Protein AF-Q8ZZK9-F1 (afdb_monomer_lite)

Organism: Pyrobaculum aerophilum (strain ATCC 51768 / DSM 7523 / JCM 9630 / CIP 104966 / NBRC 100827 / IM2) (NCBI:txid178306)

Secondary structure (DSSP, 8-state):
-PPPPGGGSS--HHHHHHHHHHHHHHHHTTHHHHHHHHH-GGGHHHHHHHHHHHHHHHHHHHHHHHHT----HHHHHHHHHHHHHHHTHHHHHHHHHHHHHHS-HHHHHHHHHHHHHHHHS--HHHHHHHHHHHGGGS--

Sequence (140 aa):
MSAKTPEETSEDVVARFADKARYVVHLEMAYDIVDELASSPERYIESIYKLSRLAAKVLNDVQKRLDEGGLSEEDQSTLEGVRRSLENWALAQEEFIKYLERINKEALRGEVKRFAALAVAPSYRAIRAKQIMERKGAGR

pLDDT: mean 88.79, std 16.37, range [35.16, 97.69]

Foldseek 3Di:
DDDDDPVPVPPPLLLLLLVLLLLLCLQVVLLVLLVVCLVCVVVVVVSVVVSLVSLVVSLVLLVVLLVVDPDDPVLNVLSVVSNVSSVCNVVSSVVVVVVLVPDDPVVSSVSSNVSSCSNNDDDPSSNSNNVSSVVVPPDD

Structure (mmCIF, N/CA/C/O backbone):
data_AF-Q8ZZK9-F1
#
_entry.id   AF-Q8ZZK9-F1
#
loop_
_atom_site.group_PDB
_atom_site.id
_atom_site.type_symbol
_atom_site.label_atom_id
_atom_site.label_alt_id
_atom_site.label_comp_id
_atom_site.label_asym_id
_atom_site.label_entity_id
_atom_site.label_seq_id
_atom_site.pdbx_PDB_ins_code
_atom_site.Cartn_x
_atom_site.Cartn_y
_atom_site.Cartn_z
_atom_site.occupancy
_atom_site.B_iso_or_equiv
_atom_site.auth_seq_id
_atom_site.auth_comp_id
_atom_site.auth_asym_id
_atom_site.auth_atom_id
_atom_site.pdbx_PDB_model_num
ATOM 1 N N . MET A 1 1 ? -32.098 24.094 -1.096 1.00 39.38 1 MET A N 1
ATOM 2 C CA . MET A 1 1 ? -30.657 24.077 -0.770 1.00 39.38 1 MET A CA 1
ATOM 3 C C . MET A 1 1 ? -30.476 23.117 0.393 1.00 39.38 1 MET A C 1
ATOM 5 O O . MET A 1 1 ? -30.664 23.523 1.531 1.00 39.38 1 MET A O 1
ATOM 9 N N . SER A 1 2 ? -30.254 21.829 0.114 1.00 39.03 2 SER A N 1
ATOM 10 C CA . SER A 1 2 ? -30.004 20.850 1.178 1.00 39.03 2 SER A CA 1
ATOM 11 C C . SER A 1 2 ? -28.579 21.023 1.676 1.00 39.03 2 SER A C 1
ATOM 13 O O . SER A 1 2 ? -27.639 20.994 0.883 1.00 39.03 2 SER A O 1
ATOM 15 N N . ALA A 1 3 ? -28.445 21.247 2.980 1.00 45.16 3 ALA A N 1
ATOM 16 C CA . ALA A 1 3 ? -27.168 21.220 3.666 1.00 45.16 3 ALA A CA 1
ATOM 17 C C . ALA A 1 3 ? -26.536 19.839 3.461 1.00 45.16 3 ALA A C 1
ATOM 19 O O . ALA A 1 3 ? -27.149 18.822 3.786 1.00 45.16 3 ALA A O 1
ATOM 20 N N . LYS A 1 4 ? -25.332 19.812 2.888 1.00 35.16 4 LYS A N 1
ATOM 21 C CA . LYS A 1 4 ? -24.521 18.600 2.814 1.00 35.16 4 LYS A CA 1
ATOM 22 C C . LYS A 1 4 ? -24.131 18.201 4.233 1.00 35.16 4 LYS A C 1
ATOM 24 O O . LYS A 1 4 ? -23.620 19.033 4.986 1.00 35.16 4 LYS A O 1
ATOM 29 N N . THR A 1 5 ? -24.395 16.955 4.606 1.00 38.81 5 THR A N 1
ATOM 30 C CA . THR A 1 5 ? -23.845 16.352 5.822 1.00 38.81 5 THR A CA 1
ATOM 31 C C . THR A 1 5 ? -22.310 16.388 5.756 1.00 38.81 5 THR A C 1
ATOM 33 O O . THR A 1 5 ? -21.747 16.317 4.661 1.00 38.81 5 THR A O 1
ATOM 36 N N . PRO A 1 6 ? -21.598 16.469 6.897 1.00 44.94 6 PRO A N 1
ATOM 37 C CA . PRO A 1 6 ? -20.126 16.510 6.937 1.00 44.94 6 PRO A CA 1
ATOM 38 C C . PRO A 1 6 ? -19.426 15.315 6.255 1.00 44.94 6 PRO A C 1
ATOM 40 O O . PRO A 1 6 ? -18.219 15.352 6.028 1.00 44.94 6 PRO A O 1
ATOM 43 N N . GLU A 1 7 ? -20.181 14.262 5.933 1.00 44.31 7 GLU A N 1
ATOM 44 C CA . GLU A 1 7 ? -19.740 13.023 5.288 1.00 44.31 7 GLU A CA 1
ATOM 45 C C . GLU A 1 7 ? -19.293 13.202 3.825 1.00 44.31 7 GLU A C 1
ATOM 47 O O . GLU A 1 7 ? -18.438 12.452 3.368 1.00 44.31 7 GLU A O 1
ATOM 52 N N . GLU A 1 8 ? -19.789 14.203 3.087 1.00 37.81 8 GLU A N 1
ATOM 53 C CA . GLU A 1 8 ? -19.520 14.318 1.638 1.00 37.81 8 GLU A CA 1
ATOM 54 C C . GLU A 1 8 ? -18.177 14.976 1.262 1.00 37.81 8 GLU A C 1
ATOM 56 O O . GLU A 1 8 ? -17.765 14.904 0.106 1.00 37.81 8 GLU A O 1
ATOM 61 N N . THR A 1 9 ? -17.470 15.620 2.195 1.00 45.28 9 THR A N 1
ATOM 62 C CA . THR A 1 9 ? -16.160 16.262 1.920 1.00 45.28 9 THR A CA 1
ATOM 63 C C . THR A 1 9 ? -14.960 15.430 2.376 1.00 45.28 9 THR A C 1
ATOM 65 O O . THR A 1 9 ? -13.821 15.744 2.037 1.00 45.28 9 THR A O 1
ATOM 68 N N . SER A 1 10 ? -15.216 14.346 3.112 1.00 47.66 10 SER A N 1
ATOM 69 C CA . SER A 1 10 ? -14.264 13.282 3.420 1.00 47.66 10 SER A CA 1
ATOM 70 C C . SER A 1 10 ? -14.422 12.186 2.369 1.00 47.66 10 SER A C 1
ATOM 72 O O . SER A 1 10 ? -15.004 11.138 2.646 1.00 47.66 10 SER A O 1
ATOM 74 N N . GLU A 1 11 ? -13.892 12.401 1.162 1.00 54.03 11 GLU A N 1
ATOM 75 C CA . GLU A 1 11 ? -13.547 11.266 0.299 1.00 54.03 11 GLU A CA 1
ATOM 76 C C . GLU A 1 11 ? -12.870 10.205 1.176 1.00 54.03 11 GLU A C 1
ATOM 78 O O . GLU A 1 11 ? -12.003 10.514 1.993 1.00 54.03 11 GLU A O 1
ATOM 83 N N . ASP A 1 12 ? -13.352 8.983 1.079 1.00 86.31 12 ASP A N 1
ATOM 84 C CA . ASP A 1 12 ? -13.144 7.916 2.040 1.00 86.31 12 ASP A CA 1
ATOM 85 C C . ASP A 1 12 ? -11.645 7.662 2.346 1.00 86.31 12 ASP A C 1
ATOM 87 O O . ASP A 1 12 ? -10.929 7.034 1.561 1.00 86.31 12 ASP A O 1
ATOM 91 N N . VAL A 1 13 ? -11.150 8.194 3.478 1.00 93.62 13 VAL A N 1
ATOM 92 C CA . VAL A 1 13 ? -9.728 8.154 3.899 1.00 93.62 13 VAL A CA 1
ATOM 93 C C . VAL A 1 13 ? -9.197 6.720 3.879 1.00 93.62 13 VAL A C 1
ATOM 95 O O . VAL A 1 13 ? -8.068 6.465 3.451 1.00 93.62 13 VAL A O 1
ATOM 98 N N . VAL A 1 14 ? -10.042 5.777 4.296 1.00 94.81 14 VAL A N 1
ATOM 99 C CA . VAL A 1 14 ? -9.738 4.348 4.334 1.00 94.81 14 VAL A CA 1
ATOM 100 C C . VAL A 1 14 ? -9.519 3.804 2.929 1.00 94.81 14 VAL A C 1
ATOM 102 O O . VAL A 1 14 ? -8.521 3.126 2.686 1.00 94.81 14 VAL A O 1
ATOM 105 N N . ALA A 1 15 ? -10.402 4.137 1.986 1.00 94.75 15 ALA A N 1
ATOM 106 C CA . ALA A 1 15 ? -10.257 3.713 0.597 1.00 94.75 15 ALA A CA 1
ATOM 107 C C . ALA A 1 15 ? -9.009 4.318 -0.059 1.00 94.75 15 ALA A C 1
ATOM 109 O O . ALA A 1 15 ? -8.261 3.596 -0.719 1.00 94.75 15 ALA A O 1
ATOM 110 N N . ARG A 1 16 ? -8.726 5.608 0.176 1.00 93.81 16 ARG A N 1
ATOM 111 C CA . ARG A 1 16 ? -7.526 6.269 -0.368 1.00 93.81 16 ARG A CA 1
ATOM 112 C C . ARG A 1 16 ? -6.236 5.625 0.127 1.00 93.81 16 ARG A C 1
ATOM 114 O O . ARG A 1 16 ? -5.316 5.414 -0.664 1.00 93.81 16 ARG A O 1
ATOM 121 N N . PHE A 1 17 ? -6.149 5.323 1.422 1.00 96.56 17 PHE A N 1
ATOM 122 C CA . PHE A 1 17 ? -4.960 4.676 1.968 1.00 96.56 17 PHE A CA 1
ATOM 123 C C . PHE A 1 17 ? -4.851 3.218 1.501 1.00 96.56 17 PHE A C 1
ATOM 125 O O . PHE A 1 17 ? -3.769 2.781 1.105 1.00 96.56 17 PHE A O 1
ATOM 132 N N . ALA A 1 18 ? -5.971 2.489 1.438 1.00 96.31 18 ALA A N 1
ATOM 133 C CA . ALA A 1 18 ? -6.007 1.124 0.914 1.00 96.31 18 ALA A CA 1
ATOM 134 C C . ALA A 1 18 ? -5.561 1.042 -0.557 1.00 96.31 18 ALA A C 1
ATOM 136 O O . ALA A 1 18 ? -4.814 0.135 -0.916 1.00 96.31 18 ALA A O 1
ATOM 137 N N . ASP A 1 19 ? -5.936 2.010 -1.396 1.00 94.81 19 ASP A N 1
ATOM 138 C CA . ASP A 1 19 ? -5.504 2.088 -2.798 1.00 94.81 19 ASP A CA 1
ATOM 139 C C . ASP A 1 19 ? -3.976 2.153 -2.941 1.00 94.81 19 ASP A C 1
ATOM 141 O O . ASP A 1 19 ? -3.403 1.559 -3.857 1.00 94.81 19 ASP A O 1
ATOM 145 N N . LYS A 1 20 ? -3.300 2.832 -2.008 1.00 95.94 20 LYS A N 1
ATOM 146 C CA . LYS A 1 20 ? -1.833 2.866 -1.935 1.00 95.94 20 LYS A CA 1
ATOM 147 C C . LYS A 1 20 ? -1.280 1.543 -1.420 1.00 95.94 20 LYS A C 1
ATOM 149 O O . LYS A 1 20 ? -0.348 0.998 -2.012 1.00 95.94 20 LYS A O 1
ATOM 154 N N . ALA A 1 21 ? -1.875 1.013 -0.351 1.00 96.12 21 ALA A N 1
ATOM 155 C CA . ALA A 1 21 ? -1.479 -0.253 0.256 1.00 96.12 21 ALA A CA 1
ATOM 156 C C . ALA A 1 21 ? -1.568 -1.427 -0.728 1.00 96.12 21 ALA A C 1
ATOM 158 O O . ALA A 1 21 ? -0.712 -2.304 -0.675 1.00 96.12 21 ALA A O 1
ATOM 159 N N . ARG A 1 22 ? -2.500 -1.408 -1.692 1.00 96.12 22 ARG A N 1
ATOM 160 C CA . ARG A 1 22 ? -2.574 -2.420 -2.762 1.00 96.12 22 ARG A CA 1
ATOM 161 C C . ARG A 1 22 ? -1.255 -2.590 -3.511 1.00 96.12 22 ARG A C 1
ATOM 163 O O . ARG A 1 22 ? -0.874 -3.718 -3.801 1.00 96.12 22 ARG A O 1
ATOM 170 N N . TYR A 1 23 ? -0.532 -1.514 -3.820 1.00 96.06 23 TYR A N 1
ATOM 171 C CA . TYR A 1 23 ? 0.765 -1.658 -4.490 1.00 96.06 23 TYR A CA 1
ATOM 172 C C . TYR A 1 23 ? 1.750 -2.430 -3.616 1.00 96.06 23 TYR A C 1
ATOM 174 O O . TYR A 1 23 ? 2.400 -3.351 -4.094 1.00 96.06 23 TYR A O 1
ATOM 182 N N . VAL A 1 24 ? 1.796 -2.109 -2.325 1.00 95.94 24 VAL A N 1
ATOM 183 C CA . VAL A 1 24 ? 2.663 -2.786 -1.356 1.00 95.94 24 VAL A CA 1
ATOM 184 C C . VAL A 1 24 ? 2.288 -4.260 -1.227 1.00 95.94 24 VAL A C 1
ATOM 186 O O . VAL A 1 24 ? 3.136 -5.132 -1.386 1.00 95.94 24 VAL A O 1
ATOM 189 N N . VAL A 1 25 ? 1.003 -4.547 -1.016 1.00 95.25 25 VAL A N 1
ATOM 190 C CA . VAL A 1 25 ? 0.483 -5.907 -0.840 1.00 95.25 25 VAL A CA 1
ATOM 191 C C . VAL A 1 25 ? 0.774 -6.779 -2.052 1.00 95.25 25 VAL A C 1
ATOM 193 O O . VAL A 1 25 ? 1.251 -7.897 -1.897 1.00 95.25 25 VAL A O 1
ATOM 196 N N . HIS A 1 26 ? 0.522 -6.284 -3.262 1.00 92.50 26 HIS A N 1
ATOM 197 C CA . HIS A 1 26 ? 0.656 -7.109 -4.461 1.00 92.50 26 HIS A CA 1
ATOM 198 C C . HIS A 1 26 ? 2.117 -7.283 -4.902 1.00 92.50 26 HIS A C 1
ATOM 200 O O . HIS A 1 26 ? 2.475 -8.386 -5.327 1.00 92.50 26 HIS A O 1
ATOM 206 N N . LEU A 1 27 ? 2.958 -6.245 -4.785 1.00 92.69 27 LEU A N 1
ATOM 207 C CA . LEU A 1 27 ? 4.371 -6.317 -5.189 1.00 92.69 27 LEU A CA 1
ATOM 208 C C . LEU A 1 27 ? 5.233 -7.088 -4.178 1.00 92.69 27 LEU A C 1
ATOM 210 O O . LEU A 1 27 ? 6.117 -7.825 -4.597 1.00 92.69 27 LEU A O 1
ATOM 214 N N . GLU A 1 28 ? 4.953 -6.973 -2.878 1.00 94.06 28 GLU A N 1
ATOM 215 C CA . GLU A 1 28 ? 5.724 -7.648 -1.815 1.00 94.06 28 GLU A CA 1
ATOM 216 C C . GLU A 1 28 ? 5.026 -8.882 -1.238 1.00 94.06 28 GLU A C 1
ATOM 218 O O . GLU A 1 28 ? 5.563 -9.532 -0.348 1.00 94.06 28 GLU A O 1
ATOM 223 N N . MET A 1 29 ? 3.831 -9.219 -1.732 1.00 90.06 29 MET A N 1
ATOM 224 C CA . MET A 1 29 ? 3.009 -10.321 -1.214 1.00 90.06 29 MET A CA 1
ATOM 225 C C . MET A 1 29 ? 2.690 -10.192 0.286 1.00 90.06 29 MET A C 1
ATOM 227 O O . MET A 1 29 ? 2.584 -11.192 0.989 1.00 90.06 29 MET A O 1
ATOM 231 N N . ALA A 1 30 ? 2.481 -8.962 0.761 1.00 93.12 30 ALA A N 1
ATOM 232 C CA . ALA A 1 30 ? 2.259 -8.617 2.170 1.00 93.12 30 ALA A CA 1
ATOM 233 C C . ALA A 1 30 ? 0.846 -8.966 2.696 1.00 93.12 30 ALA A C 1
ATOM 235 O O . ALA A 1 30 ? 0.260 -8.207 3.472 1.00 93.12 30 ALA A O 1
ATOM 236 N N . TYR A 1 31 ? 0.257 -10.067 2.221 1.00 92.06 31 TYR A N 1
ATOM 237 C CA . TYR A 1 31 ? -1.086 -10.508 2.612 1.00 92.06 31 TYR A CA 1
ATOM 238 C C . TYR A 1 31 ? -1.143 -10.900 4.091 1.00 92.06 31 TYR A C 1
ATOM 240 O O . TYR A 1 31 ? -2.112 -10.582 4.767 1.00 92.06 31 TYR A O 1
ATOM 248 N N . ASP A 1 32 ? -0.066 -11.490 4.610 1.00 92.94 32 ASP A N 1
ATOM 249 C CA . ASP A 1 32 ? 0.094 -11.872 6.014 1.00 92.94 32 ASP A CA 1
ATOM 250 C C . ASP A 1 32 ? -0.040 -10.677 6.972 1.00 92.94 32 ASP A C 1
ATOM 252 O O . ASP A 1 32 ? -0.745 -10.758 7.978 1.00 92.94 32 ASP A O 1
ATOM 256 N N . ILE A 1 33 ? 0.574 -9.539 6.634 1.00 92.81 33 ILE A N 1
ATOM 257 C CA . ILE A 1 33 ? 0.487 -8.308 7.433 1.00 92.81 33 ILE A CA 1
ATOM 258 C C . ILE A 1 33 ? -0.949 -7.768 7.443 1.00 92.81 33 ILE A C 1
ATOM 260 O O . ILE A 1 33 ? -1.418 -7.252 8.464 1.00 92.81 33 ILE A O 1
ATOM 264 N N . VAL A 1 34 ? -1.654 -7.869 6.314 1.00 93.56 34 VAL A N 1
ATOM 265 C CA . VAL A 1 34 ? -3.042 -7.405 6.199 1.00 93.56 34 VAL A CA 1
ATOM 266 C C . VAL A 1 34 ? -4.011 -8.345 6.924 1.00 93.56 34 VAL A C 1
ATOM 268 O O . VAL A 1 34 ? -4.926 -7.869 7.601 1.00 93.56 34 VAL A O 1
ATOM 271 N N . ASP A 1 35 ? -3.774 -9.653 6.865 1.00 91.94 35 ASP A N 1
ATOM 272 C CA . ASP A 1 35 ? -4.539 -10.661 7.603 1.00 91.94 35 ASP A CA 1
ATOM 273 C C . ASP A 1 35 ? -4.347 -10.513 9.122 1.00 91.94 35 ASP A C 1
ATOM 275 O O . ASP A 1 35 ? -5.318 -10.580 9.886 1.00 91.94 35 ASP A O 1
ATOM 279 N N . GLU A 1 36 ? -3.120 -10.233 9.576 1.00 92.12 36 GLU A N 1
ATOM 280 C CA . GLU A 1 36 ? -2.822 -9.902 10.976 1.00 92.12 36 GLU A CA 1
ATOM 281 C C . GLU A 1 36 ? -3.585 -8.645 11.417 1.00 92.12 36 GLU A C 1
ATOM 283 O O . GLU A 1 36 ? -4.209 -8.638 12.480 1.00 92.12 36 GLU A O 1
ATOM 288 N N . LEU A 1 37 ? -3.601 -7.604 10.577 1.00 93.12 37 LEU A N 1
ATOM 289 C CA . LEU A 1 37 ? -4.318 -6.353 10.836 1.00 93.12 37 LEU A CA 1
ATOM 290 C C . LEU A 1 37 ? -5.841 -6.563 10.921 1.00 93.12 37 LEU A C 1
ATOM 292 O O . LEU A 1 37 ? -6.495 -5.970 11.779 1.00 93.12 37 LEU A O 1
ATOM 296 N N . ALA A 1 38 ? -6.419 -7.429 10.085 1.00 92.69 38 ALA A N 1
ATOM 297 C CA . ALA A 1 38 ? -7.843 -7.771 10.146 1.00 92.69 38 ALA A CA 1
ATOM 298 C C . ALA A 1 38 ? -8.205 -8.612 11.386 1.00 92.69 38 ALA A C 1
ATOM 300 O O . ALA A 1 38 ? -9.315 -8.487 11.928 1.00 92.69 38 ALA A O 1
ATOM 301 N N . SER A 1 39 ? -7.273 -9.465 11.824 1.00 93.00 39 SER A N 1
ATOM 302 C CA . SER A 1 39 ? -7.434 -10.378 12.961 1.00 93.00 39 SER A CA 1
ATOM 303 C C . SER A 1 39 ? -7.270 -9.675 14.308 1.00 93.00 39 SER A C 1
ATOM 305 O O . SER A 1 39 ? -8.044 -9.956 15.226 1.00 93.00 39 SER A O 1
ATOM 307 N N . SER A 1 40 ? -6.357 -8.701 14.382 1.00 94.12 40 SER A N 1
ATOM 308 C CA . SER A 1 40 ? -6.049 -7.914 15.586 1.00 94.12 40 SER A CA 1
ATOM 309 C C . SER A 1 40 ? -6.159 -6.395 15.339 1.00 94.12 40 SER A C 1
ATOM 311 O O . SER A 1 40 ? -5.148 -5.684 15.398 1.00 94.12 40 SER A O 1
ATOM 313 N N . PRO A 1 41 ? -7.361 -5.85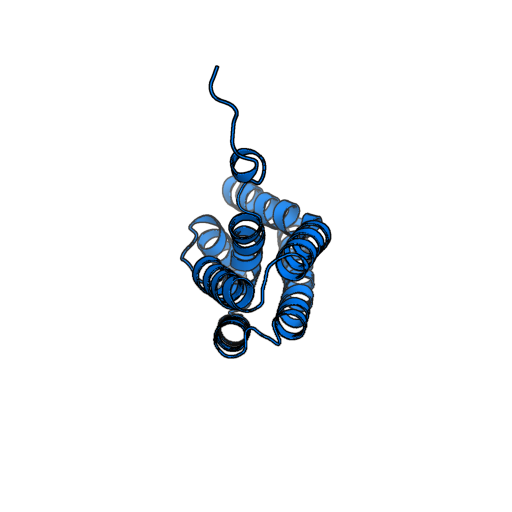0 15.048 1.00 93.06 41 PRO A N 1
ATOM 314 C CA . PRO A 1 41 ? -7.526 -4.445 14.661 1.00 93.06 41 PRO A CA 1
ATOM 315 C C . PRO A 1 41 ? -7.048 -3.416 15.688 1.00 93.06 41 PRO A C 1
ATOM 317 O O . PRO A 1 41 ? -6.685 -2.300 15.335 1.00 93.06 41 PRO A O 1
ATOM 320 N N . GLU A 1 42 ? -7.018 -3.770 16.966 1.00 91.56 42 GLU A N 1
ATOM 321 C CA . GLU A 1 42 ? -6.494 -2.936 18.048 1.00 91.56 42 GLU A CA 1
ATOM 322 C C . GLU A 1 42 ? -4.977 -2.701 17.964 1.00 91.56 42 GLU A C 1
ATOM 324 O O . GLU A 1 42 ? -4.477 -1.740 18.546 1.00 91.56 42 GLU A O 1
ATOM 329 N N . ARG A 1 43 ? -4.251 -3.536 17.210 1.00 93.12 43 ARG A N 1
ATOM 330 C CA . ARG A 1 43 ? -2.809 -3.410 16.944 1.00 93.12 43 ARG A CA 1
ATOM 331 C C . ARG A 1 43 ? -2.499 -2.802 15.576 1.00 93.12 43 ARG A C 1
ATOM 333 O O . ARG A 1 43 ? -1.370 -2.906 15.101 1.00 93.12 43 ARG A O 1
ATOM 340 N N . TYR A 1 44 ? -3.473 -2.138 14.948 1.00 94.25 44 TYR A N 1
ATOM 341 C CA . TYR A 1 44 ? -3.348 -1.604 13.587 1.00 94.25 44 TYR A CA 1
ATOM 342 C C . TYR A 1 44 ? -2.075 -0.770 13.358 1.00 94.25 44 TYR A C 1
ATOM 344 O O . TYR A 1 44 ? -1.481 -0.860 12.287 1.00 94.25 44 TYR A O 1
ATOM 352 N N . ILE A 1 45 ? -1.616 -0.009 14.359 1.00 95.06 45 ILE A N 1
ATOM 353 C CA . ILE A 1 45 ? -0.399 0.813 14.278 1.00 95.06 45 ILE A CA 1
ATOM 354 C C . ILE A 1 45 ? 0.835 -0.040 13.945 1.00 95.06 45 ILE A C 1
ATOM 356 O O . ILE A 1 45 ? 1.618 0.328 13.069 1.00 95.06 45 ILE A O 1
ATOM 360 N N . GLU A 1 46 ? 1.009 -1.186 14.607 1.00 94.75 46 GLU A N 1
ATOM 361 C CA . GLU A 1 46 ? 2.159 -2.071 14.388 1.00 94.75 46 GLU A CA 1
ATOM 362 C C . GLU A 1 46 ? 2.163 -2.616 12.956 1.00 94.75 46 GLU A C 1
ATOM 364 O O . GLU A 1 46 ? 3.182 -2.547 12.264 1.00 94.75 46 GLU A O 1
ATOM 369 N N . SER A 1 47 ? 1.012 -3.094 12.480 1.00 94.56 47 SER A N 1
ATOM 370 C CA . SER A 1 47 ? 0.860 -3.605 11.116 1.00 94.56 47 SER A CA 1
ATOM 371 C C . SER A 1 47 ? 1.033 -2.511 10.058 1.00 94.56 47 SER A C 1
ATOM 373 O O . SER A 1 47 ? 1.684 -2.747 9.041 1.00 94.56 47 SER A O 1
ATOM 375 N N . ILE A 1 48 ? 0.548 -1.289 10.307 1.00 95.56 48 ILE A N 1
ATOM 376 C CA . ILE A 1 48 ? 0.806 -0.140 9.426 1.00 95.56 48 ILE A CA 1
ATOM 377 C C . ILE A 1 48 ? 2.304 0.147 9.341 1.00 95.56 48 ILE A C 1
ATOM 379 O O . ILE A 1 48 ? 2.811 0.338 8.241 1.00 95.56 48 ILE A O 1
ATOM 383 N N . TYR A 1 49 ? 3.044 0.126 10.453 1.00 95.19 49 TYR A N 1
ATOM 384 C CA . TYR A 1 49 ? 4.496 0.323 10.406 1.00 95.19 49 TYR A CA 1
ATOM 385 C C . TYR A 1 49 ? 5.215 -0.764 9.603 1.00 95.19 49 TYR A C 1
ATOM 387 O O . TYR A 1 49 ? 6.173 -0.456 8.885 1.00 95.19 49 TYR A O 1
ATOM 395 N N . LYS A 1 50 ? 4.760 -2.023 9.685 1.00 95.75 50 LYS A N 1
ATOM 396 C CA . LYS A 1 50 ? 5.268 -3.104 8.824 1.00 95.75 50 LYS A CA 1
ATOM 397 C C . LYS A 1 50 ? 5.009 -2.779 7.346 1.00 95.75 50 LYS A C 1
ATOM 399 O O . LYS A 1 50 ? 5.947 -2.840 6.550 1.00 95.75 50 LYS A O 1
ATOM 404 N N . LEU A 1 51 ? 3.794 -2.339 6.995 1.00 96.31 51 LEU A N 1
ATOM 405 C CA . LEU A 1 51 ? 3.463 -1.898 5.634 1.00 96.31 51 LEU A CA 1
ATOM 406 C C . LEU A 1 51 ? 4.309 -0.702 5.182 1.00 96.31 51 LEU A C 1
ATOM 408 O O . LEU A 1 51 ? 4.779 -0.708 4.052 1.00 96.31 51 LEU A O 1
ATOM 412 N N . SER A 1 52 ? 4.574 0.287 6.038 1.00 96.81 52 SER A N 1
ATOM 413 C CA . SER A 1 52 ? 5.384 1.461 5.677 1.00 96.81 52 SER A CA 1
ATOM 414 C C . SER A 1 52 ? 6.827 1.100 5.327 1.00 96.81 52 SER A C 1
ATOM 416 O O . SER A 1 52 ? 7.406 1.687 4.413 1.00 96.81 52 SER A O 1
ATOM 41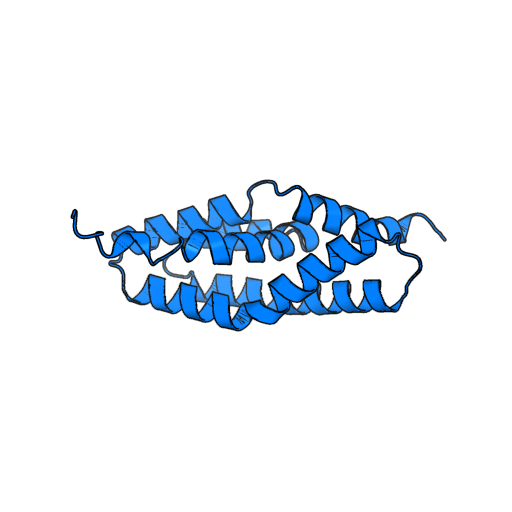8 N N . ARG A 1 53 ? 7.416 0.102 6.001 1.00 96.44 53 ARG A N 1
ATOM 419 C CA . ARG A 1 53 ? 8.750 -0.408 5.638 1.00 96.44 53 ARG A CA 1
ATOM 420 C C . ARG A 1 53 ? 8.747 -1.039 4.248 1.00 96.44 53 ARG A C 1
ATOM 422 O O . ARG A 1 53 ? 9.656 -0.784 3.462 1.00 96.44 53 ARG A O 1
ATOM 429 N N . LEU A 1 54 ? 7.714 -1.820 3.937 1.00 96.94 54 LEU A N 1
ATOM 430 C CA . LEU A 1 54 ? 7.546 -2.405 2.608 1.00 96.94 54 LEU A CA 1
ATOM 431 C C . LEU A 1 54 ? 7.232 -1.340 1.553 1.00 96.94 54 LEU A C 1
ATOM 433 O O . LEU A 1 54 ? 7.765 -1.412 0.455 1.00 96.94 54 LEU A O 1
ATOM 437 N N . ALA A 1 55 ? 6.456 -0.308 1.886 1.00 97.62 55 ALA A N 1
ATOM 438 C CA . ALA A 1 55 ? 6.180 0.810 0.989 1.00 97.62 55 ALA A CA 1
ATOM 439 C C . ALA A 1 55 ? 7.469 1.525 0.562 1.00 97.62 55 ALA A C 1
ATOM 441 O O . ALA A 1 55 ? 7.654 1.798 -0.622 1.00 97.62 55 ALA A O 1
ATOM 442 N N . ALA A 1 56 ? 8.390 1.762 1.503 1.00 96.94 56 ALA A N 1
ATOM 443 C CA . ALA A 1 56 ? 9.701 2.335 1.205 1.00 96.94 56 ALA A CA 1
ATOM 444 C C . ALA A 1 56 ? 10.548 1.418 0.306 1.00 96.94 56 ALA A C 1
ATOM 446 O O . ALA A 1 56 ? 11.195 1.896 -0.626 1.00 96.94 56 ALA A O 1
ATOM 447 N N . LYS A 1 57 ? 10.518 0.101 0.549 1.00 96.75 57 LYS A N 1
ATOM 448 C CA . LYS A 1 57 ? 11.190 -0.881 -0.313 1.00 96.75 57 LYS A CA 1
ATOM 449 C C . LYS A 1 57 ? 10.624 -0.851 -1.735 1.00 96.75 57 LYS A C 1
ATOM 451 O O . LYS A 1 57 ? 11.385 -0.659 -2.677 1.00 96.75 57 LYS A O 1
ATOM 456 N N . VAL A 1 58 ? 9.302 -0.953 -1.881 1.00 97.00 58 VAL A N 1
ATOM 457 C CA . VAL A 1 58 ? 8.621 -0.916 -3.184 1.00 97.00 58 VAL A CA 1
ATOM 458 C C . VAL A 1 58 ? 8.926 0.379 -3.924 1.00 97.00 58 VAL A C 1
ATOM 460 O O . VAL A 1 58 ? 9.207 0.341 -5.117 1.00 97.00 58 VAL A 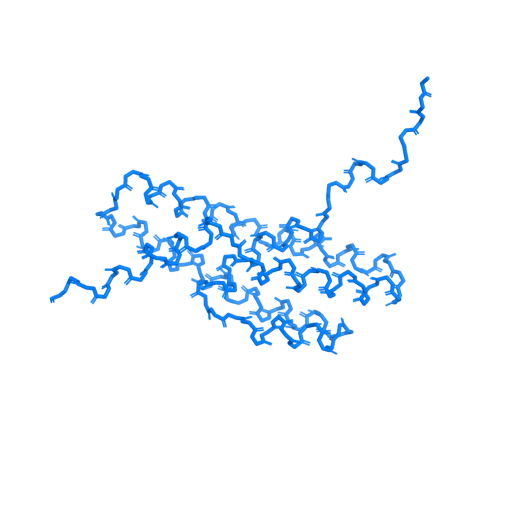O 1
ATOM 463 N N . LEU A 1 59 ? 8.912 1.520 -3.232 1.00 97.50 59 LEU A N 1
ATOM 464 C CA . LEU A 1 59 ? 9.258 2.806 -3.830 1.00 97.50 59 LEU A CA 1
ATOM 465 C C . LEU A 1 59 ? 10.680 2.795 -4.412 1.00 97.50 59 LEU A C 1
ATOM 467 O O . LEU A 1 59 ? 10.872 3.204 -5.557 1.00 97.50 59 LEU A O 1
ATOM 471 N N . ASN A 1 60 ? 11.655 2.281 -3.658 1.00 97.44 60 ASN A N 1
ATOM 472 C CA . ASN A 1 60 ? 13.041 2.166 -4.113 1.00 97.44 60 ASN A CA 1
ATOM 473 C C . ASN A 1 60 ? 13.188 1.195 -5.292 1.00 97.44 60 ASN A C 1
ATOM 475 O O . ASN A 1 60 ? 13.885 1.506 -6.258 1.00 97.44 60 ASN A O 1
ATOM 479 N N . ASP A 1 61 ? 12.524 0.040 -5.240 1.00 96.69 61 ASP A N 1
ATOM 480 C CA . ASP A 1 61 ? 12.584 -0.962 -6.306 1.00 96.69 61 ASP A CA 1
ATOM 481 C C . ASP A 1 61 ? 11.953 -0.434 -7.601 1.00 96.69 61 ASP A C 1
ATOM 483 O O . ASP A 1 61 ? 12.524 -0.596 -8.684 1.00 96.69 61 ASP A O 1
ATOM 487 N N . VAL A 1 62 ? 10.810 0.252 -7.499 1.00 97.00 62 VAL A N 1
ATOM 488 C CA . VAL A 1 62 ? 10.149 0.918 -8.631 1.00 97.00 62 VAL A CA 1
ATOM 489 C C . VAL A 1 62 ? 11.041 2.012 -9.214 1.00 97.00 62 VAL A C 1
ATOM 491 O O . VAL A 1 62 ? 11.213 2.057 -10.431 1.00 97.00 62 VAL A O 1
ATOM 494 N N . GLN A 1 63 ? 11.641 2.860 -8.373 1.00 97.38 63 GLN A N 1
ATOM 495 C CA . GLN A 1 63 ? 12.555 3.910 -8.827 1.00 97.38 63 GLN A CA 1
ATOM 496 C C . GLN A 1 63 ? 13.753 3.311 -9.571 1.00 97.38 63 GLN A C 1
ATOM 498 O O . GLN A 1 63 ? 14.034 3.702 -10.700 1.00 97.38 63 GLN A O 1
ATOM 503 N N . LYS A 1 64 ? 14.378 2.2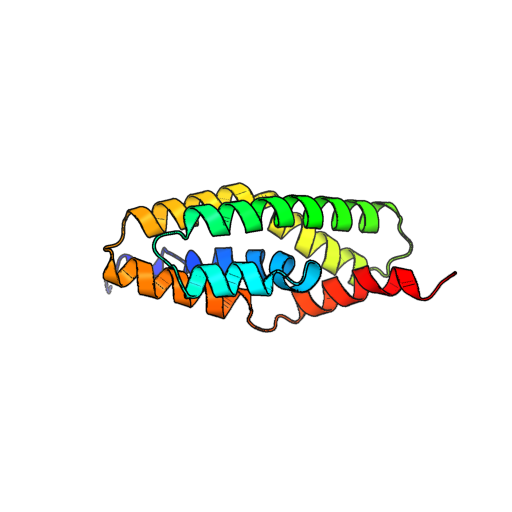71 -9.012 1.00 96.44 64 LYS A N 1
ATOM 504 C CA . LYS A 1 64 ? 15.468 1.551 -9.676 1.00 96.44 64 LYS A CA 1
ATOM 505 C C . LYS A 1 64 ? 15.041 0.972 -11.026 1.00 96.44 64 LYS A C 1
ATOM 507 O O . LYS A 1 64 ? 15.810 1.022 -11.982 1.00 96.44 64 LYS A O 1
ATOM 512 N N . ARG A 1 65 ? 13.829 0.412 -11.124 1.00 94.62 65 ARG A N 1
ATOM 513 C CA . ARG A 1 65 ? 13.329 -0.151 -12.386 1.00 94.62 65 ARG A CA 1
ATOM 514 C C . ARG A 1 65 ? 13.109 0.922 -13.451 1.00 94.62 65 ARG A C 1
ATOM 516 O O . ARG A 1 65 ? 13.378 0.648 -14.618 1.00 94.62 65 ARG A O 1
ATOM 523 N N . LEU A 1 66 ? 12.630 2.101 -13.056 1.00 96.06 66 LEU A N 1
ATOM 524 C CA . LEU A 1 66 ? 12.493 3.260 -13.939 1.00 96.06 66 LEU A CA 1
ATOM 525 C C . LEU A 1 66 ? 13.867 3.736 -14.440 1.00 96.06 66 LEU A C 1
ATOM 527 O O . LEU A 1 66 ? 14.029 3.953 -15.638 1.00 96.06 66 LEU A O 1
ATOM 531 N N . ASP A 1 67 ? 14.860 3.810 -13.550 1.00 95.81 67 ASP A N 1
ATOM 532 C CA . ASP A 1 67 ? 16.213 4.290 -13.873 1.00 95.81 67 ASP A CA 1
ATOM 533 C C . ASP A 1 67 ? 16.997 3.347 -14.802 1.00 95.81 67 ASP A C 1
ATOM 535 O O . ASP A 1 67 ? 17.850 3.789 -15.569 1.00 95.81 67 ASP A O 1
ATOM 539 N N . GLU A 1 68 ? 16.706 2.044 -14.773 1.00 93.88 68 GLU A N 1
ATOM 540 C CA . GLU A 1 68 ? 17.315 1.057 -15.679 1.00 93.88 68 GLU A CA 1
ATOM 541 C C . GLU A 1 68 ? 16.881 1.218 -17.143 1.00 93.88 68 GLU A C 1
ATOM 543 O O . GLU A 1 68 ? 17.559 0.717 -18.042 1.00 93.88 68 GLU A O 1
ATOM 548 N N . GLY A 1 69 ? 15.751 1.885 -17.395 1.00 88.56 69 GLY A N 1
ATOM 549 C CA . GLY A 1 69 ? 15.191 2.043 -18.733 1.00 88.56 69 GLY A CA 1
ATOM 550 C C . GLY A 1 69 ? 14.749 0.723 -19.385 1.00 88.56 69 GLY A C 1
ATOM 551 O O . GLY A 1 69 ? 14.481 -0.293 -18.728 1.00 88.56 69 GLY A O 1
ATOM 552 N N . GLY A 1 70 ? 14.607 0.753 -20.716 1.00 89.56 70 GLY A N 1
ATOM 553 C CA . GLY A 1 70 ? 14.145 -0.398 -21.504 1.00 89.56 70 GLY A CA 1
ATOM 554 C C . GLY A 1 70 ? 12.688 -0.792 -21.231 1.00 89.56 70 GLY A C 1
ATOM 555 O O . GLY A 1 70 ? 12.308 -1.947 -21.420 1.00 89.56 70 GLY A O 1
ATOM 556 N N . LEU A 1 71 ? 11.888 0.149 -20.729 1.00 94.06 71 LEU A N 1
ATOM 557 C CA . LEU A 1 71 ? 10.448 0.009 -20.550 1.00 94.06 71 LEU A CA 1
ATOM 558 C C . LEU A 1 71 ? 9.725 0.572 -21.775 1.00 94.06 71 LEU A C 1
ATOM 560 O O . LEU A 1 71 ? 10.199 1.514 -22.407 1.00 94.06 71 LEU A O 1
ATOM 564 N N . SER A 1 72 ? 8.563 0.005 -22.092 1.00 95.50 72 SER A N 1
ATOM 565 C CA . SER A 1 72 ? 7.621 0.672 -22.991 1.00 95.50 72 SER A CA 1
ATOM 566 C C . SER A 1 72 ? 7.079 1.945 -22.329 1.00 95.50 72 SER A C 1
ATOM 568 O O . SER A 1 72 ? 7.066 2.042 -21.100 1.00 95.50 72 SER A O 1
ATOM 570 N N . GLU A 1 73 ? 6.578 2.897 -23.120 1.00 96.00 73 GLU A N 1
ATOM 571 C CA . GLU A 1 73 ? 5.949 4.117 -22.586 1.00 96.00 73 GLU A CA 1
ATOM 572 C C . GLU A 1 73 ? 4.793 3.794 -21.620 1.00 96.00 73 GLU A C 1
ATOM 574 O O . GLU A 1 73 ? 4.650 4.426 -20.573 1.00 96.00 73 GLU A O 1
ATOM 579 N N . GLU A 1 74 ? 4.002 2.761 -21.927 1.00 95.69 74 GLU A N 1
ATOM 580 C CA . GLU A 1 74 ? 2.901 2.296 -21.075 1.00 95.69 74 GLU A CA 1
ATOM 581 C C . GLU A 1 74 ? 3.406 1.745 -19.730 1.00 95.69 74 GLU A C 1
ATOM 583 O O . GLU A 1 74 ? 2.871 2.077 -18.664 1.00 95.69 74 GLU A O 1
ATOM 588 N N . ASP A 1 75 ? 4.449 0.909 -19.758 1.00 96.12 75 ASP A N 1
ATOM 589 C CA . ASP A 1 75 ? 5.011 0.319 -18.543 1.00 96.12 75 ASP A CA 1
ATOM 590 C C . ASP A 1 75 ? 5.698 1.388 -17.678 1.00 96.12 75 ASP A C 1
ATOM 592 O O . ASP A 1 75 ? 5.539 1.386 -16.453 1.00 96.12 75 ASP A O 1
ATOM 596 N N . GLN A 1 76 ? 6.394 2.340 -18.305 1.00 96.75 76 GLN A N 1
ATOM 597 C CA . GLN A 1 76 ? 6.981 3.489 -17.620 1.00 96.75 76 GLN A CA 1
ATOM 598 C C . GLN A 1 76 ? 5.898 4.341 -16.946 1.00 96.75 76 GLN A C 1
ATOM 600 O O . GLN A 1 76 ? 5.982 4.597 -15.744 1.00 96.75 76 GLN A O 1
ATOM 605 N N . SER A 1 77 ? 4.836 4.702 -17.674 1.00 97.00 77 SER A N 1
ATOM 606 C CA . SER A 1 77 ? 3.708 5.472 -17.131 1.00 97.00 77 SER A CA 1
ATOM 607 C C . SER A 1 77 ? 3.041 4.764 -15.945 1.00 97.00 77 SER A C 1
ATOM 609 O O . SER A 1 77 ? 2.703 5.392 -14.934 1.00 97.00 77 SER A O 1
ATOM 611 N N . THR A 1 78 ? 2.905 3.436 -16.027 1.00 96.75 78 THR A N 1
ATOM 612 C CA . THR A 1 78 ? 2.362 2.614 -14.939 1.00 96.75 78 THR A CA 1
ATOM 613 C C . THR A 1 78 ? 3.226 2.720 -13.683 1.00 96.75 78 THR A C 1
ATOM 615 O O . THR A 1 78 ? 2.706 3.030 -12.608 1.00 96.75 78 THR A O 1
ATOM 618 N N . LEU A 1 79 ? 4.539 2.503 -13.803 1.00 97.31 79 LEU A N 1
ATOM 619 C CA . LEU A 1 79 ? 5.467 2.550 -12.670 1.00 97.31 79 LEU A CA 1
ATOM 620 C C . LEU A 1 79 ? 5.615 3.961 -12.083 1.00 97.31 79 LEU A C 1
ATOM 622 O O . LEU A 1 79 ? 5.643 4.111 -10.862 1.00 97.31 79 LEU A O 1
ATOM 626 N N . GLU A 1 80 ? 5.608 5.008 -12.908 1.00 97.50 80 GLU A N 1
ATOM 627 C CA . GLU A 1 80 ? 5.566 6.399 -12.436 1.00 97.50 80 GLU A CA 1
ATOM 628 C C . GLU A 1 80 ? 4.282 6.709 -11.651 1.00 97.50 80 GLU A C 1
ATOM 630 O O . GLU A 1 80 ? 4.292 7.500 -10.703 1.00 97.50 80 GLU A O 1
ATOM 635 N N . GLY A 1 81 ? 3.158 6.093 -12.029 1.00 96.44 81 GLY A N 1
ATOM 636 C CA . GLY A 1 81 ? 1.912 6.154 -11.267 1.00 96.44 81 GLY A CA 1
ATOM 637 C C . GLY A 1 81 ? 2.048 5.526 -9.878 1.00 96.44 81 GLY A C 1
ATOM 638 O O . GLY A 1 81 ? 1.616 6.124 -8.889 1.00 96.44 81 GLY A O 1
ATOM 639 N N . VAL A 1 82 ? 2.693 4.358 -9.786 1.00 96.50 82 VAL A N 1
ATOM 640 C CA . VAL A 1 82 ? 2.986 3.698 -8.501 1.00 96.50 82 VAL A CA 1
ATOM 641 C C . VAL A 1 82 ? 3.904 4.565 -7.646 1.00 96.50 82 VAL A C 1
ATOM 643 O O . VAL A 1 82 ? 3.570 4.840 -6.493 1.00 96.50 82 VAL A O 1
ATOM 646 N N . ARG A 1 83 ? 5.013 5.051 -8.221 1.00 97.69 83 ARG A N 1
ATOM 647 C CA . ARG A 1 83 ? 5.992 5.901 -7.531 1.00 97.69 83 ARG A CA 1
ATOM 648 C C . ARG A 1 83 ? 5.319 7.115 -6.894 1.00 97.69 83 ARG A C 1
ATOM 650 O O . ARG A 1 83 ? 5.364 7.263 -5.678 1.00 97.69 83 ARG A O 1
ATOM 657 N N . ARG A 1 84 ? 4.593 7.910 -7.689 1.00 95.88 84 ARG A N 1
ATOM 658 C CA . ARG A 1 84 ? 3.859 9.097 -7.205 1.00 95.88 84 ARG A CA 1
ATOM 659 C C . ARG A 1 84 ? 2.833 8.763 -6.125 1.00 95.88 84 ARG A C 1
ATOM 661 O O . ARG A 1 84 ? 2.593 9.552 -5.208 1.00 95.88 84 ARG A O 1
ATOM 668 N N . SER A 1 85 ? 2.201 7.594 -6.223 1.00 94.06 85 SER A N 1
ATOM 669 C CA . SER A 1 85 ? 1.253 7.144 -5.209 1.00 94.06 85 SER A CA 1
ATOM 670 C C . SER A 1 85 ? 1.939 6.886 -3.863 1.00 94.06 85 SER A C 1
ATOM 672 O O . SER A 1 85 ? 1.415 7.318 -2.831 1.00 94.06 85 SER A O 1
ATOM 674 N N . LEU A 1 86 ? 3.104 6.229 -3.876 1.00 96.44 86 LEU A N 1
ATOM 675 C CA . LEU A 1 86 ? 3.866 5.857 -2.680 1.00 96.44 86 LEU A CA 1
ATOM 676 C C . LEU A 1 86 ? 4.735 6.993 -2.118 1.00 96.44 86 LEU A C 1
ATOM 678 O O . LEU A 1 86 ? 4.951 7.026 -0.913 1.00 96.44 86 LEU A O 1
ATOM 682 N N . GLU A 1 87 ? 5.158 7.970 -2.924 1.00 95.94 87 GLU A N 1
ATOM 683 C CA . GLU A 1 87 ? 5.818 9.199 -2.436 1.00 95.94 87 GLU A CA 1
ATOM 684 C C . GLU A 1 87 ? 4.949 9.935 -1.400 1.00 95.94 87 GLU A C 1
ATOM 686 O O . GLU A 1 87 ? 5.446 10.476 -0.417 1.00 95.94 87 GLU A O 1
ATOM 691 N N . ASN A 1 88 ? 3.626 9.876 -1.575 1.00 93.75 88 ASN A N 1
ATOM 692 C CA . ASN A 1 88 ? 2.648 10.470 -0.663 1.00 93.75 88 ASN A CA 1
ATOM 693 C C . ASN A 1 88 ? 2.176 9.502 0.442 1.00 93.75 88 ASN A C 1
ATOM 695 O O . ASN A 1 88 ? 1.133 9.732 1.059 1.00 93.75 88 ASN A O 1
ATOM 699 N N . TRP A 1 89 ? 2.892 8.396 0.680 1.00 96.62 89 TRP A N 1
ATOM 700 C CA . TRP A 1 89 ? 2.509 7.379 1.666 1.00 96.62 89 TRP A CA 1
ATOM 701 C C . TRP A 1 89 ? 2.417 7.945 3.080 1.00 96.62 89 TRP A C 1
ATOM 703 O O . TRP A 1 89 ? 1.407 7.738 3.743 1.00 96.62 89 TRP A O 1
ATOM 713 N N . ALA A 1 90 ? 3.447 8.668 3.532 1.00 95.44 90 ALA A N 1
ATOM 714 C CA . ALA A 1 90 ? 3.521 9.174 4.903 1.00 95.44 90 ALA A CA 1
ATOM 715 C C . ALA A 1 90 ? 2.339 10.096 5.241 1.00 95.44 90 ALA A C 1
ATOM 717 O O . ALA A 1 90 ? 1.728 9.946 6.296 1.00 95.44 90 ALA A O 1
ATOM 718 N N . LEU A 1 91 ? 1.967 10.977 4.307 1.00 95.19 91 LEU A N 1
ATOM 719 C CA . LEU A 1 91 ? 0.813 11.861 4.454 1.00 95.19 91 LEU A CA 1
ATOM 720 C C . LEU A 1 91 ? -0.498 11.066 4.549 1.00 95.19 91 LEU A C 1
ATOM 722 O O . LEU A 1 91 ? -1.295 11.284 5.456 1.00 95.19 91 LEU A O 1
ATOM 726 N N . ALA A 1 92 ? -0.706 10.098 3.652 1.00 95.62 92 ALA A N 1
ATOM 727 C CA . ALA A 1 92 ? -1.915 9.274 3.662 1.00 95.62 92 ALA A CA 1
ATOM 728 C C . ALA A 1 92 ? -2.009 8.371 4.905 1.00 95.62 92 ALA A C 1
ATOM 730 O O . ALA A 1 92 ? -3.097 8.166 5.441 1.00 95.62 92 ALA A O 1
ATOM 731 N N . GLN A 1 93 ? -0.872 7.859 5.382 1.00 96.62 93 GLN A N 1
ATOM 732 C CA . GLN A 1 93 ? -0.778 7.112 6.633 1.00 96.62 93 GLN A CA 1
ATOM 733 C C . GLN A 1 93 ? -1.184 7.993 7.818 1.00 96.62 93 GLN A C 1
ATOM 735 O O . GLN A 1 93 ? -1.960 7.559 8.667 1.00 96.62 93 GLN A O 1
ATOM 740 N N . GLU A 1 94 ? -0.663 9.218 7.887 1.00 96.56 94 GLU A N 1
ATOM 741 C CA . GLU A 1 94 ? -0.983 10.161 8.956 1.00 96.56 94 GLU A CA 1
ATOM 742 C C . GLU A 1 94 ? -2.477 10.512 8.966 1.00 96.56 94 GLU A C 1
ATOM 744 O O . GLU A 1 94 ? -3.106 10.484 10.025 1.00 96.56 94 GLU A O 1
ATOM 749 N N . GLU A 1 95 ? -3.066 10.782 7.798 1.00 96.19 95 GLU A N 1
ATOM 750 C CA . GLU A 1 95 ? -4.510 11.004 7.657 1.00 96.19 95 GLU A CA 1
ATOM 751 C C . GLU A 1 95 ? -5.326 9.803 8.149 1.00 96.19 95 GLU A C 1
ATOM 753 O O . GLU A 1 95 ? -6.285 9.979 8.902 1.00 96.19 95 GLU A O 1
ATOM 758 N N . PHE A 1 96 ? -4.935 8.587 7.757 1.00 96.44 96 PHE A N 1
ATOM 759 C CA . PHE A 1 96 ? -5.616 7.356 8.151 1.00 96.44 96 PHE A CA 1
ATOM 760 C C . PHE A 1 96 ? -5.542 7.108 9.660 1.00 96.44 96 PHE A C 1
ATOM 762 O O . PHE A 1 96 ? -6.568 6.837 10.283 1.00 96.44 96 PHE A O 1
ATOM 769 N N . ILE A 1 97 ? -4.365 7.263 10.273 1.00 96.31 97 ILE A N 1
ATOM 770 C CA . ILE A 1 97 ? -4.198 7.106 11.726 1.00 96.31 97 ILE A CA 1
ATOM 771 C C . ILE A 1 97 ? -5.031 8.152 12.471 1.00 96.31 97 ILE A C 1
ATOM 773 O O . ILE A 1 97 ? -5.828 7.792 13.334 1.00 96.31 97 ILE A O 1
ATOM 777 N N . LYS A 1 98 ? -4.938 9.431 12.082 1.00 95.75 98 LYS A N 1
ATOM 778 C CA . LYS A 1 98 ? -5.735 10.510 12.689 1.00 95.75 98 LYS A CA 1
ATOM 779 C C . LYS A 1 98 ? -7.236 10.271 12.556 1.00 95.75 98 LYS A C 1
ATOM 781 O O . LYS A 1 98 ? -7.995 10.657 13.440 1.00 95.75 98 LYS A O 1
ATOM 786 N N . TYR A 1 99 ? -7.680 9.679 11.450 1.00 95.38 99 TYR A N 1
ATOM 787 C CA . TYR A 1 99 ? -9.070 9.276 11.273 1.00 95.38 99 TYR A CA 1
ATOM 788 C C . TYR A 1 99 ? -9.463 8.175 12.269 1.00 95.38 99 TYR A C 1
ATOM 790 O O . TYR A 1 99 ? -10.448 8.337 12.990 1.00 95.38 99 TYR A O 1
ATOM 798 N N . LEU A 1 100 ? -8.667 7.105 12.375 1.00 94.94 100 LEU A N 1
ATOM 799 C CA . LEU A 1 100 ? -8.933 5.997 13.299 1.00 94.94 100 LEU A CA 1
ATOM 800 C C . LEU A 1 100 ? -8.905 6.424 14.777 1.00 94.94 100 LEU A C 1
ATOM 802 O O . LEU A 1 100 ? -9.677 5.905 15.577 1.00 94.94 100 LEU A O 1
ATOM 806 N N . GLU A 1 101 ? -8.066 7.392 15.144 1.00 94.00 101 GLU A N 1
ATOM 807 C CA . GLU A 1 101 ? -7.995 7.943 16.507 1.00 94.00 101 GLU A CA 1
ATOM 808 C C . GLU A 1 101 ? -9.231 8.769 16.903 1.00 94.00 101 GLU A C 1
ATOM 810 O O . GLU A 1 101 ? -9.495 8.956 18.091 1.00 94.00 101 GLU A O 1
ATOM 815 N N . ARG A 1 102 ? -9.998 9.275 15.929 1.00 94.31 102 ARG A N 1
ATOM 816 C CA . ARG A 1 102 ? -11.186 10.116 16.168 1.00 94.31 102 ARG A CA 1
ATOM 817 C C . ARG A 1 102 ? -12.481 9.324 16.303 1.00 94.31 102 ARG A C 1
ATOM 819 O O . ARG A 1 102 ? -13.472 9.867 16.789 1.00 94.31 102 ARG A O 1
ATOM 826 N N . ILE A 1 103 ? -12.499 8.079 15.841 1.00 93.56 103 ILE A N 1
ATOM 827 C CA . ILE A 1 103 ? -13.689 7.226 15.862 1.00 93.56 103 ILE A CA 1
ATOM 828 C C . ILE A 1 103 ? -13.713 6.341 17.112 1.00 93.56 103 ILE A C 1
ATOM 830 O O . ILE A 1 103 ? -12.708 6.128 17.787 1.00 93.56 103 ILE A O 1
ATOM 834 N N . ASN A 1 104 ? -14.895 5.826 17.4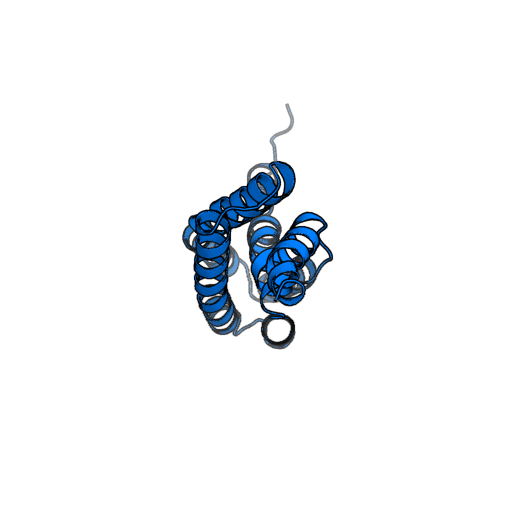55 1.00 92.94 104 ASN A N 1
ATOM 835 C CA . ASN A 1 104 ? -15.041 4.931 18.602 1.00 92.94 104 ASN A CA 1
ATOM 836 C C . ASN A 1 104 ? -14.462 3.528 18.309 1.00 92.94 104 ASN A C 1
ATOM 838 O O . ASN A 1 104 ? -14.226 3.162 17.159 1.00 92.94 104 ASN A O 1
ATOM 842 N N . LYS A 1 105 ? -14.267 2.713 19.357 1.00 88.62 105 LYS A N 1
ATOM 843 C CA . LYS A 1 105 ? -13.648 1.376 19.243 1.00 88.62 105 LYS A CA 1
ATOM 844 C C . LYS A 1 105 ? -14.390 0.413 18.308 1.00 88.62 105 LYS A C 1
ATOM 846 O O . LYS A 1 105 ? -13.749 -0.411 17.660 1.00 88.62 105 LYS A O 1
ATOM 851 N N . GLU A 1 106 ? -15.717 0.483 18.262 1.00 87.56 106 GLU A N 1
ATOM 852 C CA . GLU A 1 106 ? -16.527 -0.392 17.411 1.00 87.56 106 GLU A CA 1
ATOM 853 C C . GLU A 1 106 ? -16.350 -0.023 15.933 1.00 87.56 106 GLU A C 1
ATOM 855 O O . GLU A 1 106 ? -16.035 -0.887 15.111 1.00 87.56 106 GLU A O 1
ATOM 860 N N . ALA A 1 107 ? -16.426 1.273 15.623 1.00 91.94 107 ALA A N 1
ATOM 861 C CA . ALA A 1 107 ? -16.160 1.812 14.293 1.00 91.94 107 ALA A CA 1
ATOM 862 C C . ALA A 1 107 ? -14.714 1.547 13.844 1.00 91.94 107 ALA A C 1
ATOM 864 O O . ALA A 1 107 ? -14.503 1.112 12.715 1.00 91.94 107 ALA A O 1
ATOM 865 N N . LEU A 1 108 ? -13.727 1.712 14.736 1.00 93.75 108 LEU A N 1
ATOM 866 C CA . LEU A 1 108 ? -12.316 1.410 14.459 1.00 93.75 108 LEU A CA 1
ATOM 867 C C . LEU A 1 108 ? -12.148 -0.014 13.946 1.00 93.75 108 LEU A C 1
ATOM 869 O O . LEU A 1 108 ? -11.509 -0.232 12.919 1.00 93.75 108 LEU A O 1
ATOM 873 N N . ARG A 1 109 ? -12.756 -0.991 14.627 1.00 93.94 109 ARG A N 1
ATOM 874 C CA . ARG A 1 109 ? -12.670 -2.390 14.205 1.00 93.94 109 ARG A CA 1
ATOM 875 C C . ARG A 1 109 ? -13.252 -2.595 12.805 1.00 93.94 109 ARG A C 1
ATOM 877 O O . ARG A 1 109 ? -12.679 -3.349 12.018 1.00 93.94 109 ARG A O 1
ATOM 884 N N . GLY A 1 110 ? -14.382 -1.951 12.515 1.00 93.69 110 GLY A N 1
ATOM 885 C CA . GLY A 1 110 ? -15.018 -1.978 11.199 1.00 93.69 110 GLY A CA 1
ATOM 886 C C . GLY A 1 110 ? -14.113 -1.400 10.113 1.00 93.69 110 GLY A C 1
ATOM 887 O O . GLY A 1 110 ? -13.852 -2.070 9.116 1.00 93.69 110 GLY A O 1
ATOM 888 N N . GLU A 1 111 ? -13.563 -0.210 10.339 1.00 95.56 111 GLU A N 1
ATOM 889 C CA . GLU A 1 111 ? -12.739 0.506 9.360 1.00 95.56 111 GLU A CA 1
ATOM 890 C C . GLU A 1 111 ? -11.381 -0.148 9.113 1.00 95.56 111 GLU A C 1
ATOM 892 O O . GLU A 1 111 ? -10.924 -0.215 7.976 1.00 95.56 111 GLU A O 1
ATOM 897 N N . VAL A 1 112 ? -10.752 -0.716 10.142 1.00 95.75 112 VAL A N 1
ATOM 898 C CA . VAL A 1 112 ? -9.497 -1.468 9.989 1.00 95.75 112 VAL A CA 1
ATOM 899 C C . VAL A 1 112 ? -9.721 -2.745 9.168 1.00 95.75 112 VAL A C 1
ATOM 901 O O . VAL A 1 112 ? -8.936 -3.056 8.271 1.00 95.75 112 VAL A O 1
ATOM 904 N N . LYS A 1 113 ? -10.832 -3.460 9.389 1.00 94.94 113 LYS A N 1
ATOM 905 C CA . LYS A 1 113 ? -11.209 -4.607 8.544 1.00 94.94 113 LYS A CA 1
ATOM 906 C C . LYS A 1 113 ? -11.555 -4.183 7.118 1.00 94.94 113 LYS A C 1
ATOM 908 O O . LYS A 1 113 ? -11.219 -4.890 6.170 1.00 94.94 113 LYS A O 1
ATOM 913 N N . ARG A 1 114 ? -12.206 -3.029 6.960 1.00 95.81 114 ARG A N 1
ATOM 914 C CA . ARG A 1 114 ? -12.541 -2.454 5.654 1.00 95.81 114 ARG A CA 1
ATOM 915 C C . ARG A 1 114 ? -11.281 -2.079 4.880 1.00 95.81 114 ARG A C 1
ATOM 917 O O . ARG A 1 114 ? -11.152 -2.469 3.723 1.00 95.81 114 ARG A O 1
ATOM 924 N N . PHE A 1 115 ? -10.324 -1.420 5.535 1.00 96.38 115 PHE A N 1
ATOM 925 C CA . PHE A 1 115 ? -8.985 -1.174 5.004 1.00 96.38 115 PHE A CA 1
ATOM 926 C C . PHE A 1 115 ? -8.340 -2.477 4.530 1.00 96.38 115 PHE A C 1
ATOM 928 O O . PHE A 1 115 ? -7.908 -2.547 3.383 1.00 96.38 115 PHE A O 1
ATOM 935 N N . ALA A 1 116 ? -8.319 -3.510 5.378 1.00 96.06 116 ALA A N 1
ATOM 936 C CA . ALA A 1 116 ? -7.696 -4.788 5.051 1.00 96.06 116 ALA A CA 1
ATOM 937 C C . ALA A 1 116 ? -8.303 -5.417 3.790 1.00 96.06 116 ALA A C 1
ATOM 939 O O . ALA A 1 116 ? -7.584 -5.732 2.841 1.00 96.06 116 ALA A O 1
ATOM 940 N N . ALA A 1 117 ? -9.635 -5.512 3.736 1.00 95.44 117 ALA A N 1
ATOM 941 C CA . ALA A 1 117 ? -10.356 -6.043 2.582 1.00 95.44 117 ALA A CA 1
ATOM 942 C C . ALA A 1 117 ? -10.070 -5.242 1.300 1.00 95.44 117 ALA A C 1
ATOM 944 O O . ALA A 1 117 ? -9.844 -5.815 0.233 1.00 95.44 117 ALA A O 1
ATOM 945 N N . LEU A 1 118 ? -10.037 -3.911 1.399 1.00 95.88 118 LEU A N 1
ATOM 946 C CA . LEU A 1 118 ? -9.729 -3.051 0.263 1.00 95.88 118 LEU A CA 1
ATOM 947 C C . LEU A 1 118 ? -8.266 -3.171 -0.169 1.00 95.88 118 LEU A C 1
ATOM 949 O O . LEU A 1 118 ? -8.012 -3.145 -1.369 1.00 95.88 118 LEU A O 1
ATOM 953 N N . ALA A 1 119 ? -7.320 -3.316 0.758 1.00 9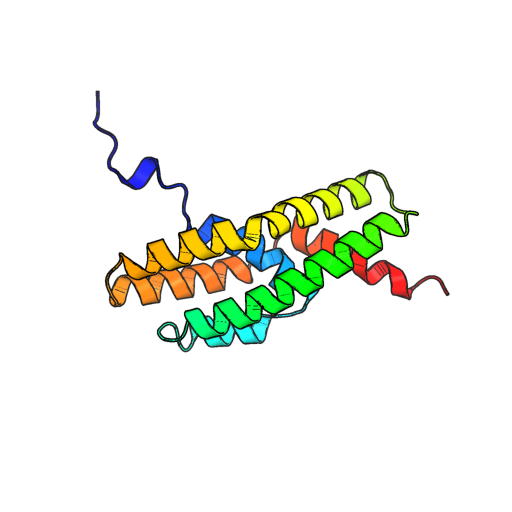6.06 119 ALA A N 1
ATOM 954 C CA . ALA A 1 119 ? -5.889 -3.397 0.471 1.00 96.06 119 ALA A CA 1
ATOM 955 C C . ALA A 1 119 ? -5.495 -4.703 -0.241 1.00 96.06 119 ALA A C 1
ATOM 957 O O . ALA A 1 119 ? -4.569 -4.697 -1.051 1.00 96.06 119 ALA A O 1
ATOM 958 N N . VAL A 1 120 ? -6.209 -5.806 0.008 1.00 95.00 120 VAL A N 1
ATOM 959 C CA . VAL A 1 120 ? -5.984 -7.080 -0.704 1.00 95.00 120 VAL A CA 1
ATOM 960 C C . VAL A 1 120 ? -6.735 -7.171 -2.029 1.00 95.00 120 VAL A C 1
ATOM 962 O O . VAL A 1 120 ? -6.354 -7.969 -2.888 1.00 95.00 120 VAL A O 1
ATOM 965 N N . ALA A 1 121 ? -7.780 -6.359 -2.219 1.00 93.75 121 ALA A N 1
ATOM 966 C CA . ALA A 1 121 ? -8.638 -6.434 -3.394 1.00 93.75 121 ALA A CA 1
ATOM 967 C C . ALA A 1 121 ? -7.835 -6.342 -4.712 1.00 93.75 121 ALA A C 1
ATOM 969 O O . ALA A 1 121 ? -6.857 -5.583 -4.793 1.00 93.75 121 ALA A O 1
ATOM 970 N N . PRO A 1 122 ? -8.238 -7.085 -5.763 1.00 87.81 122 PRO A N 1
ATOM 971 C CA . PRO A 1 122 ? -7.584 -7.017 -7.063 1.00 87.81 122 PRO A CA 1
ATOM 972 C C . PRO A 1 122 ? -7.559 -5.587 -7.610 1.00 87.81 122 PRO A C 1
ATOM 974 O O . PRO A 1 122 ? -8.574 -4.892 -7.628 1.00 87.81 122 PRO A O 1
ATOM 977 N N . SER A 1 123 ? -6.400 -5.158 -8.107 1.00 91.81 123 SER A N 1
ATOM 978 C CA . SER A 1 123 ? -6.238 -3.877 -8.796 1.00 91.81 123 SER A CA 1
ATOM 979 C C . SER A 1 123 ? -5.468 -4.094 -10.082 1.00 91.81 123 SER A C 1
ATOM 981 O O . SER A 1 123 ? -4.326 -4.550 -10.049 1.00 91.81 123 SER A O 1
ATOM 983 N N . TYR A 1 124 ? -6.077 -3.729 -11.215 1.00 91.69 124 TYR A N 1
ATOM 984 C CA . TYR A 1 124 ? -5.433 -3.826 -12.525 1.00 91.69 124 TYR A CA 1
ATOM 985 C C . TYR A 1 124 ? -4.059 -3.147 -12.522 1.00 91.69 124 TYR A C 1
ATOM 987 O O . TYR A 1 124 ? -3.082 -3.735 -12.969 1.00 91.69 124 TYR A O 1
ATOM 995 N N . ARG A 1 125 ? -3.960 -1.943 -11.940 1.00 91.81 125 ARG A N 1
ATOM 996 C CA . ARG A 1 125 ? -2.696 -1.198 -11.867 1.00 91.81 125 ARG A CA 1
ATOM 997 C C . ARG A 1 125 ? -1.659 -1.892 -10.988 1.00 91.81 125 ARG A C 1
ATOM 999 O O . ARG A 1 125 ? -0.501 -1.956 -11.381 1.00 91.81 125 ARG A O 1
ATOM 1006 N N . ALA A 1 126 ? -2.057 -2.423 -9.831 1.00 94.06 126 ALA A N 1
ATOM 1007 C CA . ALA A 1 126 ? -1.130 -3.120 -8.936 1.00 94.06 126 ALA A CA 1
ATOM 1008 C C . ALA A 1 126 ? -0.631 -4.439 -9.549 1.00 94.06 126 ALA A C 1
ATOM 1010 O O . ALA A 1 126 ? 0.565 -4.720 -9.530 1.00 94.06 126 ALA A O 1
ATOM 1011 N N . ILE A 1 127 ? -1.532 -5.202 -10.174 1.00 94.31 127 ILE A N 1
ATOM 1012 C CA . ILE A 1 127 ? -1.206 -6.443 -10.887 1.00 94.31 127 ILE A CA 1
ATOM 1013 C C . ILE A 1 127 ? -0.297 -6.148 -12.084 1.00 94.31 127 ILE A C 1
ATOM 1015 O O . ILE A 1 127 ? 0.709 -6.828 -12.278 1.00 94.31 127 ILE A O 1
ATOM 1019 N N . ARG A 1 128 ? -0.606 -5.111 -12.871 1.00 95.25 128 ARG A N 1
ATOM 1020 C CA . ARG A 1 128 ? 0.225 -4.713 -14.010 1.00 95.25 128 ARG A CA 1
ATOM 1021 C C . ARG A 1 128 ? 1.613 -4.270 -13.559 1.00 95.25 128 ARG A C 1
ATOM 1023 O O . ARG A 1 128 ? 2.596 -4.715 -14.142 1.00 95.25 128 ARG A O 1
ATOM 1030 N N . ALA A 1 129 ? 1.703 -3.454 -12.510 1.00 95.25 129 ALA A N 1
ATOM 1031 C CA . ALA A 1 129 ? 2.980 -3.050 -11.931 1.00 95.25 129 ALA A CA 1
ATOM 1032 C C . ALA A 1 129 ? 3.807 -4.268 -11.500 1.00 95.25 129 ALA A C 1
ATOM 1034 O O . ALA A 1 129 ? 4.966 -4.377 -11.889 1.00 95.25 129 ALA A O 1
ATOM 1035 N N . LYS A 1 130 ? 3.199 -5.233 -10.798 1.00 95.06 130 LYS A N 1
ATOM 1036 C CA . LYS A 1 130 ? 3.855 -6.495 -10.430 1.00 95.06 130 LYS A CA 1
ATOM 1037 C C . LYS A 1 130 ? 4.425 -7.227 -11.649 1.00 95.06 130 LYS A C 1
ATOM 1039 O O . LYS A 1 130 ? 5.610 -7.542 -11.667 1.00 95.06 130 LYS A O 1
ATOM 1044 N N . GLN A 1 131 ? 3.626 -7.411 -12.701 1.00 94.38 131 GLN A N 1
ATOM 1045 C CA . GLN A 1 131 ? 4.079 -8.064 -13.936 1.00 94.38 131 GLN A CA 1
ATOM 1046 C C . GLN A 1 131 ? 5.276 -7.343 -14.572 1.00 94.38 131 GLN A C 1
ATOM 1048 O O . GLN A 1 131 ? 6.214 -7.992 -15.030 1.00 94.38 131 GLN A O 1
ATOM 1053 N N . ILE A 1 132 ? 5.265 -6.007 -14.603 1.00 94.81 132 ILE A N 1
ATOM 1054 C CA . ILE A 1 132 ? 6.380 -5.210 -15.135 1.00 94.81 132 ILE A CA 1
ATOM 1055 C C . ILE A 1 132 ? 7.655 -5.444 -14.314 1.00 94.81 132 ILE A C 1
ATOM 1057 O O . ILE A 1 132 ? 8.733 -5.606 -14.890 1.00 94.81 132 ILE A O 1
ATOM 1061 N N . MET A 1 133 ? 7.530 -5.486 -12.985 1.00 93.50 133 MET A N 1
ATOM 1062 C CA . MET A 1 133 ? 8.650 -5.717 -12.069 1.00 93.50 133 MET A CA 1
ATOM 1063 C C . MET A 1 133 ? 9.219 -7.143 -12.195 1.00 93.50 133 MET A C 1
ATOM 1065 O O . MET A 1 133 ? 10.434 -7.324 -12.138 1.00 93.50 133 MET A O 1
ATOM 1069 N N . GLU A 1 134 ? 8.371 -8.145 -12.442 1.00 90.94 134 GLU A N 1
ATOM 1070 C CA . GLU A 1 134 ? 8.757 -9.563 -12.560 1.00 90.94 134 GLU A CA 1
ATOM 1071 C C . GLU A 1 134 ? 9.377 -9.940 -13.918 1.00 90.94 134 GLU A C 1
ATOM 1073 O O . GLU A 1 134 ? 10.181 -10.873 -13.992 1.00 90.94 134 GLU A O 1
ATOM 1078 N N . ARG A 1 135 ? 9.090 -9.195 -15.000 1.00 84.75 135 ARG A N 1
ATOM 1079 C CA . ARG A 1 135 ? 9.662 -9.438 -16.350 1.00 84.75 135 ARG A CA 1
ATOM 1080 C C . ARG A 1 135 ? 11.196 -9.439 -16.392 1.00 84.75 135 ARG A C 1
ATOM 1082 O O . ARG A 1 135 ? 11.788 -9.938 -17.344 1.00 84.75 135 ARG A O 1
ATOM 1089 N N . LYS A 1 136 ? 11.848 -8.946 -15.340 1.00 59.94 136 LYS A N 1
ATOM 1090 C CA . LYS A 1 136 ? 13.300 -8.973 -15.145 1.00 59.94 136 LYS A CA 1
ATOM 1091 C C . LYS A 1 136 ? 13.905 -10.383 -15.010 1.00 59.94 136 LYS A C 1
ATOM 1093 O O . LYS A 1 136 ? 15.126 -10.512 -15.034 1.00 59.94 136 LYS A O 1
ATOM 1098 N N . GLY A 1 137 ? 13.081 -11.427 -14.876 1.00 48.09 137 GLY A N 1
ATOM 1099 C CA . GLY A 1 137 ? 13.531 -12.818 -14.743 1.00 48.09 137 GLY A CA 1
ATOM 1100 C C . GLY A 1 137 ? 13.711 -13.611 -16.046 1.00 48.09 137 GLY A C 1
ATOM 1101 O O . GLY A 1 137 ? 14.299 -14.684 -15.994 1.00 48.09 137 GLY A O 1
ATOM 1102 N N . ALA A 1 138 ? 13.229 -13.127 -17.197 1.00 43.12 138 ALA A N 1
ATOM 1103 C CA . ALA A 1 138 ? 13.160 -13.925 -18.436 1.00 43.12 138 ALA A CA 1
ATOM 1104 C C . ALA A 1 138 ? 14.205 -13.556 -19.510 1.00 43.12 138 ALA A C 1
ATOM 1106 O O . ALA A 1 138 ? 14.188 -14.120 -20.601 1.00 43.12 138 ALA A O 1
ATOM 1107 N N . GLY A 1 139 ? 15.095 -12.604 -19.221 1.00 44.78 139 GLY A N 1
ATOM 1108 C CA . GLY A 1 139 ? 16.101 -12.102 -20.160 1.00 44.78 139 GLY A CA 1
ATOM 1109 C C . GLY A 1 139 ? 17.505 -12.125 -19.567 1.00 44.78 139 GLY A C 1
ATOM 1110 O O . GLY A 1 139 ? 18.083 -11.067 -19.323 1.00 44.78 139 GLY A O 1
ATOM 1111 N N . ARG A 1 140 ? 18.027 -13.323 -19.300 1.00 37.06 140 ARG A N 1
ATOM 1112 C CA . ARG A 1 140 ? 19.463 -13.595 -19.169 1.00 37.06 140 ARG A CA 1
ATOM 1113 C C . ARG A 1 140 ? 19.816 -14.789 -20.034 1.00 37.06 140 ARG A C 1
ATOM 1115 O O . ARG A 1 140 ? 19.035 -15.763 -19.989 1.00 37.06 140 ARG A O 1
#

Radius of gyration: 16.64 Å; chains: 1; bounding box: 50×38×42 Å